Protein AF-A0A962Q665-F1 (afdb_monomer_lite)

Structure (mmCIF, N/CA/C/O backbone):
data_AF-A0A962Q665-F1
#
_entry.id   AF-A0A962Q665-F1
#
loop_
_atom_site.group_PDB
_atom_site.id
_atom_site.type_symbol
_atom_site.label_atom_id
_atom_site.label_alt_id
_atom_site.label_comp_id
_atom_site.label_asym_id
_atom_site.label_entity_id
_atom_site.label_seq_id
_atom_site.pdbx_PDB_ins_code
_atom_site.Cartn_x
_ato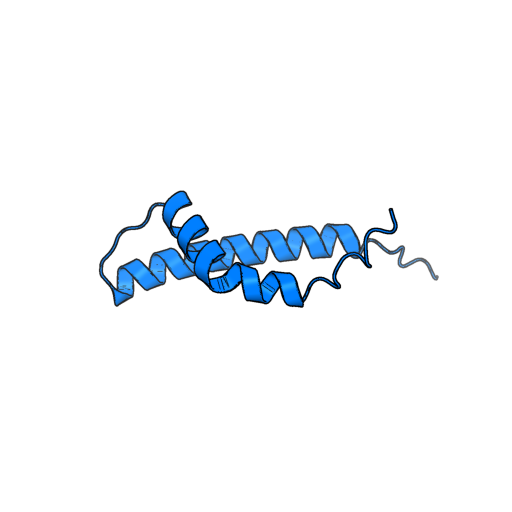m_site.Cartn_y
_atom_site.Cartn_z
_atom_site.occupancy
_atom_site.B_iso_or_equiv
_atom_site.auth_seq_id
_atom_site.auth_comp_id
_atom_site.auth_asym_id
_atom_site.auth_atom_id
_atom_site.pdbx_PDB_model_num
ATOM 1 N N . MET A 1 1 ? 32.760 5.324 -26.236 1.00 36.12 1 MET A N 1
ATOM 2 C CA . MET A 1 1 ? 32.088 4.043 -25.942 1.00 36.12 1 MET A CA 1
ATOM 3 C C . MET A 1 1 ? 30.603 4.316 -25.753 1.00 36.12 1 MET A C 1
ATOM 5 O O . MET A 1 1 ? 30.234 4.847 -24.717 1.00 36.12 1 MET A O 1
ATOM 9 N N . SER A 1 2 ? 29.769 4.019 -26.751 1.00 59.91 2 SER A N 1
ATOM 10 C CA . SER A 1 2 ? 28.320 4.260 -26.683 1.00 59.91 2 SER A CA 1
ATOM 11 C C . SER A 1 2 ? 27.584 2.949 -26.873 1.00 59.91 2 SER A C 1
ATOM 13 O O . SER A 1 2 ? 27.517 2.479 -28.003 1.00 59.91 2 SER A O 1
ATOM 15 N N . LYS A 1 3 ? 27.072 2.374 -25.781 1.00 50.81 3 LYS A N 1
ATOM 16 C CA . LYS A 1 3 ? 25.902 1.478 -25.747 1.00 50.81 3 LYS A CA 1
ATOM 17 C C . LYS A 1 3 ? 25.371 1.439 -24.308 1.00 50.81 3 LYS A C 1
ATOM 19 O O . LYS A 1 3 ? 25.691 0.528 -23.555 1.00 50.81 3 LYS A O 1
ATOM 24 N N . LYS A 1 4 ? 24.582 2.442 -23.910 1.00 50.72 4 LYS A N 1
ATOM 25 C CA . LYS A 1 4 ? 23.609 2.257 -22.825 1.00 50.72 4 LYS A CA 1
ATOM 26 C C . LYS A 1 4 ? 22.372 1.695 -23.517 1.00 50.72 4 L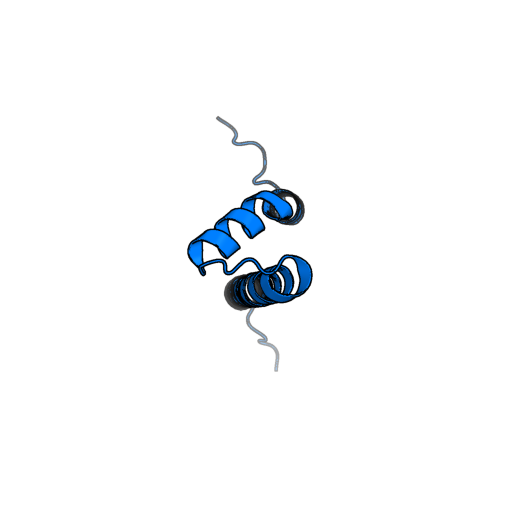YS A C 1
ATOM 28 O O . LYS A 1 4 ? 21.550 2.452 -24.009 1.00 50.72 4 LYS A O 1
ATOM 33 N N . CYS A 1 5 ? 22.380 0.379 -23.736 1.00 44.16 5 CYS A N 1
ATOM 34 C CA . CYS A 1 5 ? 21.237 -0.313 -24.312 1.00 44.16 5 CYS A CA 1
ATOM 35 C C . CYS A 1 5 ? 20.052 -0.141 -23.366 1.00 44.16 5 CYS A C 1
ATOM 37 O O . CYS A 1 5 ? 20.157 -0.407 -22.169 1.00 44.16 5 CYS A O 1
ATOM 39 N N . GLU A 1 6 ? 18.969 0.350 -23.944 1.00 48.12 6 GLU A N 1
ATOM 40 C CA . GLU A 1 6 ? 17.671 0.576 -23.338 1.00 48.12 6 GLU A CA 1
ATOM 41 C C . GLU A 1 6 ? 17.154 -0.722 -22.705 1.00 48.12 6 GLU A C 1
ATOM 43 O O . GLU A 1 6 ? 16.886 -1.713 -23.381 1.00 48.12 6 GLU A O 1
ATOM 48 N N . GLY A 1 7 ? 17.053 -0.707 -21.378 1.00 47.19 7 GLY A N 1
ATOM 49 C CA . GLY A 1 7 ? 16.367 -1.707 -20.557 1.00 47.19 7 GLY A CA 1
ATOM 50 C C . GLY A 1 7 ? 15.335 -1.045 -19.641 1.00 47.19 7 GLY A C 1
ATOM 51 O O . GLY A 1 7 ? 14.995 -1.584 -18.594 1.00 47.19 7 GLY A O 1
ATOM 52 N N . GLU A 1 8 ? 14.874 0.157 -19.998 1.00 50.62 8 GLU A N 1
ATOM 53 C CA . GLU A 1 8 ? 14.075 1.017 -19.119 1.00 50.62 8 GLU A CA 1
ATOM 54 C C . GLU A 1 8 ? 12.658 0.482 -18.877 1.00 50.62 8 GLU A C 1
ATOM 56 O O . GLU A 1 8 ? 12.062 0.807 -17.857 1.00 50.62 8 GLU A O 1
ATOM 61 N N . SER A 1 9 ? 12.106 -0.381 -19.734 1.00 53.75 9 SER A N 1
ATOM 62 C CA . SER A 1 9 ? 10.702 -0.807 -19.611 1.00 53.75 9 SER A CA 1
ATOM 63 C C . SER A 1 9 ? 10.455 -1.863 -18.525 1.00 53.75 9 SER A C 1
ATOM 65 O O . SER A 1 9 ? 9.486 -1.752 -17.776 1.00 53.75 9 SER A O 1
ATOM 67 N N . ALA A 1 10 ? 11.318 -2.877 -18.407 1.00 55.34 10 ALA A N 1
ATOM 68 C CA . ALA A 1 10 ? 11.140 -3.948 -17.419 1.00 55.34 10 ALA A CA 1
ATOM 69 C C . ALA A 1 10 ? 11.546 -3.500 -16.007 1.00 55.34 10 ALA A C 1
ATOM 71 O O . ALA A 1 10 ? 10.852 -3.815 -15.042 1.00 55.34 10 ALA A O 1
ATOM 72 N N . ASP A 1 11 ? 12.623 -2.717 -15.904 1.00 61.69 11 ASP A N 1
ATOM 73 C CA . ASP A 1 11 ? 13.113 -2.163 -14.638 1.00 61.69 11 ASP A CA 1
ATOM 74 C C . ASP A 1 11 ? 12.115 -1.145 -14.062 1.00 61.69 11 ASP A C 1
ATOM 76 O O . ASP A 1 11 ? 11.759 -1.202 -12.886 1.00 61.69 11 ASP A O 1
ATOM 80 N N . THR A 1 12 ? 11.529 -0.305 -14.925 1.00 70.06 12 THR A N 1
ATOM 81 C CA . THR A 1 12 ? 10.471 0.633 -14.524 1.00 70.06 12 THR A CA 1
ATOM 82 C C . THR A 1 12 ? 9.193 -0.093 -14.114 1.00 70.06 12 THR A C 1
ATOM 84 O O . THR A 1 12 ? 8.560 0.297 -13.134 1.00 70.06 12 THR A O 1
ATOM 87 N N . PHE A 1 13 ? 8.792 -1.153 -14.821 1.00 75.56 13 PHE A N 1
ATOM 88 C CA . PHE A 1 13 ? 7.611 -1.931 -14.443 1.00 75.56 13 PHE A CA 1
ATOM 89 C C . PHE A 1 13 ? 7.804 -2.648 -13.101 1.00 75.56 13 PHE A C 1
ATOM 91 O O . PHE A 1 13 ? 6.945 -2.554 -12.224 1.00 75.56 13 PHE A O 1
ATOM 98 N N . LEU A 1 14 ? 8.949 -3.309 -12.911 1.00 81.62 14 LEU A N 1
ATOM 99 C CA . LEU A 1 14 ? 9.288 -3.978 -11.658 1.00 81.62 14 LEU A CA 1
ATOM 100 C C . LEU A 1 14 ? 9.370 -2.978 -10.497 1.00 81.62 14 LEU A C 1
ATOM 102 O O . LEU A 1 14 ? 8.766 -3.214 -9.452 1.00 81.62 14 LEU A O 1
ATOM 106 N N . GLY A 1 15 ? 10.033 -1.836 -10.698 1.00 84.06 15 GLY A N 1
ATOM 107 C CA . GLY A 1 15 ? 10.125 -0.768 -9.703 1.00 84.06 15 GLY A CA 1
ATOM 108 C C . GLY A 1 15 ? 8.759 -0.180 -9.341 1.00 84.06 15 GLY A C 1
ATOM 109 O O . GLY A 1 15 ? 8.470 0.044 -8.165 1.00 84.06 15 GLY A O 1
ATOM 110 N N . ARG A 1 16 ? 7.863 -0.009 -10.325 1.00 81.38 16 ARG A N 1
ATOM 111 C CA . ARG A 1 16 ? 6.465 0.384 -10.078 1.00 81.38 16 ARG A CA 1
ATOM 112 C C . ARG A 1 16 ? 5.731 -0.677 -9.257 1.00 81.38 16 ARG A C 1
ATOM 114 O O . ARG A 1 16 ? 5.054 -0.325 -8.294 1.00 81.38 16 ARG A O 1
ATOM 121 N N . MET A 1 17 ? 5.892 -1.959 -9.579 1.00 83.44 17 MET A N 1
ATOM 122 C CA . MET A 1 17 ? 5.245 -3.056 -8.851 1.00 83.44 17 MET A CA 1
ATOM 123 C C . MET A 1 17 ? 5.742 -3.166 -7.399 1.00 83.44 17 MET A C 1
ATOM 125 O O . MET A 1 17 ? 4.946 -3.340 -6.472 1.00 83.44 17 MET A O 1
ATOM 129 N N . GLU A 1 18 ? 7.045 -3.002 -7.168 1.00 86.62 18 GLU A N 1
ATOM 130 C CA . GLU A 1 18 ? 7.621 -2.986 -5.822 1.00 86.62 18 GLU A CA 1
ATOM 131 C C . GLU A 1 18 ? 7.132 -1.777 -5.010 1.00 86.62 18 GLU A C 1
ATOM 133 O O . GLU A 1 18 ? 6.750 -1.921 -3.840 1.00 86.62 18 GLU A O 1
ATOM 138 N N . ALA A 1 19 ? 7.072 -0.599 -5.639 1.00 85.75 19 ALA A N 1
ATOM 139 C CA . ALA A 1 19 ? 6.534 0.607 -5.023 1.00 85.75 19 ALA A CA 1
ATOM 140 C C . ALA A 1 19 ? 5.073 0.412 -4.583 1.00 85.75 19 ALA A C 1
ATOM 142 O O . ALA A 1 19 ? 4.732 0.753 -3.447 1.00 85.75 19 ALA A O 1
ATOM 143 N N . GLN A 1 20 ? 4.233 -0.228 -5.409 1.00 85.56 20 GLN A N 1
ATOM 144 C CA . GLN A 1 20 ? 2.852 -0.567 -5.034 1.00 85.56 20 GLN A CA 1
ATOM 145 C C . GLN A 1 20 ? 2.792 -1.490 -3.815 1.00 85.56 20 GLN A C 1
ATOM 147 O O . GLN A 1 20 ? 2.057 -1.224 -2.864 1.00 85.56 20 GLN A O 1
ATOM 152 N N . CYS A 1 21 ? 3.616 -2.539 -3.775 1.00 89.38 21 CYS A N 1
ATOM 153 C CA . CYS A 1 21 ? 3.680 -3.434 -2.619 1.00 89.38 21 CYS A CA 1
ATOM 154 C C . CYS A 1 21 ? 4.128 -2.695 -1.342 1.00 89.38 21 CYS A C 1
ATOM 156 O O . CYS A 1 21 ? 3.629 -2.946 -0.239 1.00 89.38 21 CYS A O 1
ATOM 158 N N . SER A 1 22 ? 5.054 -1.739 -1.462 1.00 91.12 22 SER A N 1
ATOM 159 C CA . SER A 1 22 ? 5.449 -0.859 -0.357 1.00 91.12 22 SER A CA 1
ATOM 160 C C . SER A 1 22 ? 4.290 0.019 0.129 1.00 91.12 22 SER A C 1
ATOM 162 O O . SER A 1 22 ? 4.050 0.112 1.339 1.00 91.12 22 SER A O 1
ATOM 164 N N . HIS A 1 23 ? 3.520 0.600 -0.792 1.00 89.12 23 HIS A N 1
ATOM 165 C CA . HIS A 1 23 ? 2.347 1.403 -0.460 1.00 89.12 23 HIS A CA 1
ATOM 166 C C . HIS A 1 23 ? 1.261 0.594 0.249 1.00 89.12 23 HIS A C 1
ATOM 168 O O . HIS A 1 23 ? 0.826 1.007 1.323 1.00 89.12 23 HIS A O 1
ATOM 174 N N . ILE A 1 24 ? 0.910 -0.595 -0.250 1.00 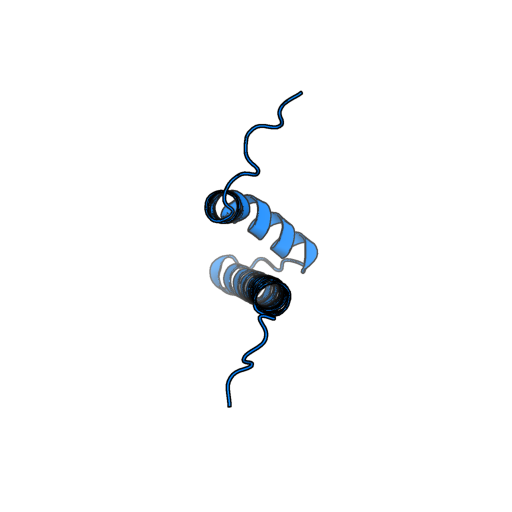91.31 24 ILE A N 1
ATOM 175 C CA . ILE A 1 24 ? -0.074 -1.489 0.388 1.00 91.31 24 ILE A CA 1
ATOM 176 C C . ILE A 1 24 ? 0.377 -1.858 1.810 1.00 91.31 24 ILE A C 1
ATOM 178 O O . ILE A 1 24 ? -0.394 -1.782 2.772 1.00 91.31 24 ILE A O 1
ATOM 182 N N . ARG A 1 25 ? 1.667 -2.178 1.993 1.00 93.56 25 ARG A N 1
ATOM 183 C CA . ARG A 1 25 ? 2.254 -2.442 3.321 1.00 93.56 25 ARG A CA 1
ATOM 184 C C . ARG A 1 25 ? 2.151 -1.242 4.257 1.00 93.56 25 ARG A C 1
ATOM 186 O O . ARG A 1 25 ? 1.952 -1.412 5.464 1.00 93.56 25 ARG A O 1
ATOM 193 N N . ARG A 1 26 ? 2.335 -0.030 3.736 1.00 92.75 26 ARG A N 1
ATOM 194 C CA . ARG A 1 26 ? 2.213 1.203 4.518 1.00 92.75 26 ARG A CA 1
ATOM 195 C C . ARG A 1 26 ? 0.759 1.487 4.871 1.00 92.75 26 ARG A C 1
ATOM 197 O O . ARG A 1 26 ? 0.495 1.738 6.042 1.00 92.75 26 ARG A O 1
ATOM 204 N N . TYR A 1 27 ? -0.153 1.372 3.909 1.00 92.81 27 TYR A N 1
ATOM 205 C CA . TYR A 1 27 ? -1.591 1.553 4.092 1.00 92.81 27 TYR A CA 1
ATOM 206 C C . TYR A 1 27 ? 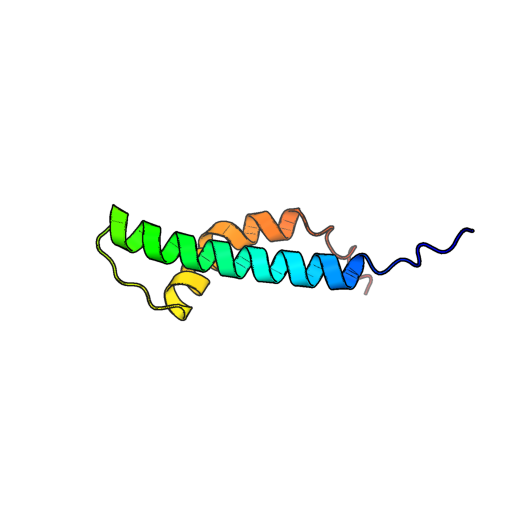-2.121 0.646 5.199 1.00 92.81 27 TYR A C 1
ATOM 208 O O . TYR A 1 27 ? -2.682 1.128 6.176 1.00 92.81 27 TYR A O 1
ATOM 216 N N . ARG A 1 28 ? -1.804 -0.649 5.141 1.00 93.44 28 ARG A N 1
ATOM 217 C CA . ARG A 1 28 ? -2.176 -1.619 6.178 1.00 93.44 28 ARG A CA 1
ATOM 218 C C . ARG A 1 28 ? -1.748 -1.194 7.588 1.00 93.44 28 ARG A C 1
ATOM 220 O O . ARG A 1 28 ? -2.524 -1.299 8.536 1.00 93.44 28 ARG A O 1
ATOM 227 N N . ARG A 1 29 ? -0.505 -0.722 7.747 1.00 94.00 29 ARG A N 1
ATOM 228 C CA . ARG A 1 29 ? 0.002 -0.226 9.042 1.00 94.00 29 ARG A CA 1
ATOM 229 C C . ARG A 1 29 ? -0.680 1.071 9.460 1.00 94.00 29 ARG A C 1
ATOM 231 O O . ARG A 1 29 ? -0.929 1.277 10.644 1.00 94.00 29 ARG A O 1
ATOM 238 N N . GLU A 1 30 ? -0.961 1.947 8.505 1.00 93.81 30 GLU A N 1
ATOM 239 C CA . GLU A 1 30 ? -1.638 3.212 8.753 1.00 93.81 30 GLU A CA 1
ATOM 240 C C . GLU A 1 30 ? -3.082 3.000 9.207 1.00 93.81 30 GLU A C 1
ATOM 242 O O . GLU A 1 30 ? -3.465 3.593 10.210 1.00 93.81 30 GLU A O 1
ATOM 247 N N . VAL A 1 31 ? -3.833 2.106 8.559 1.00 93.81 31 VAL A N 1
ATOM 248 C CA . VAL A 1 31 ? -5.194 1.715 8.957 1.00 93.81 31 VAL A CA 1
ATOM 249 C C . VAL A 1 31 ? -5.195 1.116 10.359 1.00 93.81 31 VAL A C 1
ATOM 251 O O . VAL A 1 31 ? -5.984 1.530 11.203 1.00 93.81 31 VAL A O 1
ATOM 254 N N . MET A 1 32 ? -4.249 0.227 10.673 1.00 93.25 32 MET A N 1
ATOM 255 C CA . MET A 1 32 ? -4.112 -0.291 12.038 1.00 93.25 32 MET A CA 1
ATOM 256 C C . MET A 1 32 ? -3.851 0.831 13.049 1.00 93.25 32 MET A C 1
ATOM 258 O O . MET A 1 32 ? -4.439 0.838 14.124 1.00 93.25 32 MET A O 1
ATOM 262 N N . ARG A 1 33 ? -2.986 1.795 12.719 1.00 94.44 33 ARG A N 1
ATOM 263 C CA . ARG A 1 33 ? -2.637 2.893 13.630 1.00 94.44 33 ARG A CA 1
ATOM 264 C C . ARG A 1 33 ? -3.753 3.933 13.776 1.00 94.44 33 ARG A C 1
ATOM 266 O O . ARG A 1 33 ? -3.893 4.503 14.850 1.00 94.44 33 ARG A O 1
ATOM 273 N N . ARG A 1 34 ? -4.484 4.234 12.701 1.00 94.06 34 ARG A N 1
ATOM 274 C CA . ARG A 1 34 ? -5.510 5.289 12.656 1.00 94.06 34 ARG A CA 1
ATOM 275 C C . ARG A 1 34 ? -6.890 4.788 13.058 1.00 94.06 34 ARG A C 1
ATOM 277 O O . ARG A 1 34 ? -7.592 5.482 13.778 1.00 94.06 34 ARG A O 1
ATOM 284 N N . GLU A 1 35 ? -7.261 3.604 12.588 1.00 94.12 35 GLU A N 1
ATOM 285 C CA . GLU A 1 35 ? -8.601 3.033 12.751 1.00 94.12 35 GLU A CA 1
ATOM 286 C C . GLU A 1 35 ? -8.617 1.846 13.725 1.00 94.12 35 GLU A C 1
ATOM 288 O O . GLU A 1 35 ? -9.686 1.376 14.099 1.00 94.12 35 GLU A O 1
ATOM 293 N N . GLY A 1 36 ? -7.455 1.310 14.121 1.00 93.31 36 GLY A N 1
ATOM 294 C CA . GLY A 1 36 ? -7.378 0.105 14.959 1.00 93.31 36 GLY A CA 1
ATOM 295 C C . GLY A 1 36 ? -7.736 -1.191 14.222 1.00 93.31 36 GLY A C 1
ATOM 296 O O . GLY A 1 36 ? -7.719 -2.268 14.818 1.00 93.31 36 GLY A O 1
ATOM 297 N N . ARG A 1 37 ? -8.044 -1.118 12.921 1.00 93.00 37 ARG A N 1
ATOM 298 C CA . ARG A 1 37 ? -8.449 -2.265 12.102 1.00 93.00 37 ARG A CA 1
ATOM 299 C C . ARG A 1 37 ? -7.230 -3.058 11.637 1.00 93.00 37 ARG A C 1
ATOM 301 O O . ARG A 1 37 ? -6.258 -2.509 11.118 1.00 93.00 37 ARG A O 1
ATOM 308 N N . ARG A 1 38 ? -7.283 -4.381 11.798 1.00 92.12 38 ARG A N 1
ATOM 309 C CA . ARG A 1 38 ? -6.256 -5.300 11.289 1.00 92.12 38 ARG A CA 1
ATOM 310 C C . ARG A 1 38 ? -6.702 -5.847 9.942 1.00 92.12 38 ARG A C 1
ATOM 312 O O . ARG A 1 38 ? -7.462 -6.801 9.905 1.00 92.12 38 ARG A O 1
ATOM 319 N N . LEU A 1 39 ? -6.190 -5.263 8.865 1.00 92.44 39 LEU A N 1
ATOM 320 C CA . LEU A 1 39 ? -6.394 -5.791 7.518 1.00 92.44 39 LEU A CA 1
ATOM 321 C C . LEU A 1 39 ? -5.420 -6.944 7.242 1.00 92.44 39 LEU A C 1
ATOM 323 O O . LEU A 1 39 ? -4.259 -6.919 7.686 1.00 92.44 39 LEU A O 1
ATOM 327 N N . SER A 1 40 ? -5.870 -7.946 6.498 1.00 93.25 40 SER A N 1
ATOM 328 C CA . SER A 1 40 ? -4.999 -8.874 5.772 1.00 93.25 40 SER A CA 1
ATOM 329 C C . SER A 1 40 ? -4.301 -8.165 4.602 1.00 93.25 40 SER A C 1
ATOM 331 O O . SER A 1 40 ? -4.554 -6.992 4.318 1.00 93.25 40 SER A O 1
ATOM 333 N N . TYR A 1 41 ? -3.343 -8.839 3.964 1.00 87.75 41 TYR A N 1
ATOM 334 C CA . TYR A 1 41 ? -2.674 -8.271 2.791 1.00 87.75 41 TYR A CA 1
ATOM 335 C C . TYR A 1 41 ? -3.626 -8.139 1.605 1.00 87.75 41 TYR A C 1
ATOM 337 O O . TYR A 1 41 ? -3.586 -7.117 0.928 1.00 87.75 41 TYR A O 1
ATOM 345 N N . ASP A 1 42 ? -4.503 -9.121 1.416 1.00 92.19 42 ASP A N 1
ATOM 346 C CA . ASP A 1 42 ? -5.518 -9.138 0.367 1.00 92.19 42 ASP A CA 1
ATOM 347 C C . ASP A 1 42 ? -6.539 -8.010 0.561 1.00 92.19 42 ASP A C 1
ATOM 349 O O . ASP A 1 42 ? -6.774 -7.233 -0.360 1.00 92.19 42 ASP A O 1
ATOM 353 N N . GLU A 1 43 ? -7.061 -7.829 1.780 1.00 93.69 43 GLU A N 1
ATOM 354 C CA . GLU A 1 43 ? -7.980 -6.722 2.092 1.00 93.69 43 GLU A CA 1
ATOM 355 C C . GLU A 1 43 ? -7.316 -5.353 1.904 1.00 93.69 43 GLU A C 1
ATOM 357 O O . GLU A 1 43 ? -7.905 -4.447 1.321 1.00 93.69 43 GLU A O 1
ATOM 362 N N . ALA A 1 44 ? -6.069 -5.194 2.359 1.00 93.00 44 ALA A N 1
ATOM 363 C CA . ALA A 1 44 ? -5.337 -3.945 2.177 1.00 93.00 44 ALA A CA 1
ATOM 364 C C . ALA A 1 44 ? -5.039 -3.656 0.699 1.00 93.00 44 ALA A C 1
ATOM 366 O O . ALA A 1 44 ? -5.022 -2.492 0.310 1.00 93.00 44 ALA A O 1
ATOM 367 N N . ALA A 1 45 ? -4.786 -4.688 -0.110 1.00 91.38 45 ALA A N 1
ATOM 368 C CA . ALA A 1 45 ? -4.574 -4.545 -1.544 1.00 91.38 45 ALA A CA 1
ATOM 369 C C . ALA A 1 45 ? -5.868 -4.150 -2.263 1.00 91.38 45 ALA A C 1
ATOM 371 O O . ALA A 1 45 ? -5.833 -3.226 -3.069 1.00 91.38 45 ALA A O 1
ATOM 372 N N . LEU A 1 46 ? -6.999 -4.786 -1.939 1.00 91.44 46 LEU A N 1
ATOM 373 C CA . LEU A 1 46 ? -8.307 -4.449 -2.507 1.00 91.44 46 LEU A CA 1
ATOM 374 C C . LEU A 1 46 ? -8.700 -3.008 -2.182 1.00 91.44 46 LEU A C 1
ATOM 376 O O . LEU A 1 46 ? -8.920 -2.225 -3.100 1.00 91.44 46 LEU A O 1
ATOM 380 N N . GLU A 1 47 ? -8.665 -2.623 -0.901 1.00 92.38 47 GLU A N 1
ATOM 381 C CA . GLU A 1 47 ? -8.986 -1.250 -0.497 1.00 92.38 47 GLU A CA 1
ATOM 382 C C . GLU A 1 47 ? -8.028 -0.224 -1.135 1.00 92.38 47 GLU A C 1
ATOM 384 O O . GLU A 1 47 ? -8.437 0.884 -1.484 1.00 92.38 47 GLU A O 1
ATOM 389 N N . TRP A 1 48 ? -6.745 -0.572 -1.301 1.00 89.94 48 TRP A N 1
ATOM 390 C CA . TRP A 1 48 ? -5.767 0.291 -1.967 1.00 89.94 48 TRP A CA 1
ATOM 391 C C . TRP A 1 48 ? -6.066 0.455 -3.461 1.00 89.94 48 TRP A C 1
ATOM 393 O O . TRP A 1 48 ? -6.027 1.571 -3.975 1.00 89.94 48 TRP A O 1
ATOM 403 N N . ILE A 1 49 ? -6.390 -0.635 -4.158 1.00 87.50 49 ILE A N 1
ATOM 404 C CA . ILE A 1 49 ? -6.755 -0.613 -5.578 1.00 87.50 49 ILE A CA 1
ATOM 405 C C . ILE A 1 49 ? -8.043 0.193 -5.766 1.00 87.50 49 ILE A C 1
ATOM 407 O O . ILE A 1 49 ? -8.056 1.110 -6.576 1.00 87.50 49 ILE A O 1
ATOM 411 N N . GLU A 1 50 ? -9.090 -0.050 -4.978 1.00 87.62 50 GLU A N 1
ATOM 412 C CA . GLU A 1 50 ? -10.351 0.696 -5.092 1.00 87.62 50 GLU A CA 1
ATOM 413 C C . GLU A 1 50 ? -10.179 2.205 -4.869 1.00 87.62 50 GLU A C 1
ATOM 415 O O . GLU A 1 50 ? -10.847 3.003 -5.517 1.00 87.62 50 GLU A O 1
ATOM 420 N N . ARG A 1 51 ? -9.271 2.616 -3.975 1.00 83.88 51 ARG A N 1
ATOM 421 C CA . ARG A 1 51 ? -9.060 4.037 -3.653 1.00 83.88 51 ARG A CA 1
ATOM 422 C C . ARG A 1 51 ? -8.085 4.760 -4.575 1.00 83.88 51 ARG A C 1
ATOM 424 O O . ARG A 1 51 ? -8.196 5.974 -4.717 1.00 83.88 51 ARG A O 1
ATOM 431 N N . TYR A 1 52 ? -7.100 4.054 -5.128 1.00 80.94 52 TYR A N 1
ATOM 432 C CA . TYR A 1 52 ? -5.964 4.683 -5.809 1.00 80.94 52 TYR A CA 1
ATOM 433 C C . TYR A 1 52 ? -5.735 4.181 -7.240 1.00 80.94 52 TYR A C 1
ATOM 435 O O . TYR A 1 52 ? -4.981 4.815 -7.972 1.00 80.94 52 TYR A O 1
ATOM 443 N N . ALA A 1 53 ? -6.372 3.094 -7.695 1.00 76.06 53 ALA A N 1
ATOM 444 C CA . ALA A 1 53 ? -6.153 2.574 -9.051 1.00 76.06 53 ALA A CA 1
ATOM 445 C C . ALA A 1 53 ? -6.614 3.537 -10.153 1.00 76.06 53 ALA A C 1
ATOM 447 O O . ALA A 1 53 ? -5.993 3.580 -11.213 1.00 76.06 53 ALA A O 1
ATOM 448 N N . GLU A 1 54 ? -7.647 4.345 -9.902 1.00 72.62 54 GLU A N 1
ATOM 449 C CA . GLU A 1 54 ? -8.106 5.369 -10.851 1.00 72.62 54 GLU A CA 1
ATOM 450 C C . GLU A 1 54 ? -7.060 6.464 -11.111 1.00 72.62 54 GLU A C 1
ATOM 452 O O . GLU A 1 54 ? -7.044 7.063 -12.188 1.00 72.62 54 GLU A O 1
ATOM 457 N N . ASP A 1 55 ? -6.183 6.726 -10.141 1.00 69.12 55 ASP A N 1
ATOM 458 C CA . ASP A 1 55 ? -5.077 7.677 -10.275 1.00 69.12 55 ASP A CA 1
ATOM 459 C C . ASP A 1 55 ? -3.960 7.079 -11.148 1.00 69.12 55 ASP A C 1
ATOM 461 O O . ASP A 1 55 ? -3.466 7.717 -12.076 1.00 69.12 55 ASP A O 1
ATOM 465 N N . PHE A 1 56 ? -3.659 5.790 -10.954 1.00 64.62 56 PHE A N 1
ATOM 466 C CA . PHE A 1 56 ? -2.673 5.066 -11.762 1.00 64.62 56 PHE A CA 1
ATOM 467 C C . PHE A 1 56 ? -3.116 4.840 -13.212 1.00 64.62 56 PHE A C 1
ATOM 469 O O . PHE A 1 56 ? -2.281 4.875 -14.115 1.00 64.62 56 PHE A O 1
ATOM 476 N N . ALA A 1 57 ? -4.414 4.645 -13.458 1.00 65.69 57 ALA A N 1
ATOM 477 C CA . ALA A 1 57 ? -4.948 4.470 -14.808 1.00 65.69 57 ALA A CA 1
ATOM 478 C C . ALA A 1 57 ? -4.798 5.729 -15.684 1.00 65.69 57 ALA A C 1
ATOM 480 O O . ALA A 1 57 ? -4.759 5.610 -16.905 1.00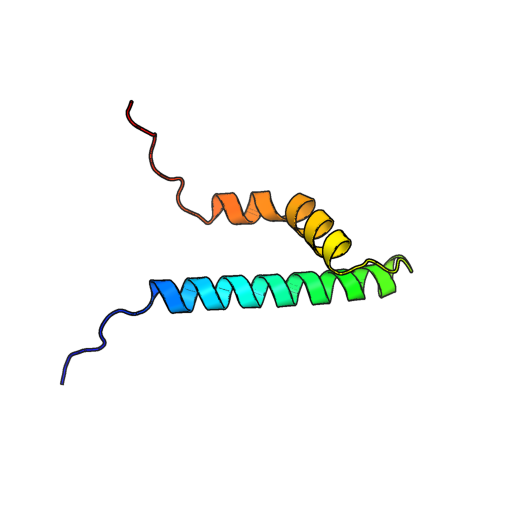 65.69 57 ALA A O 1
ATOM 481 N N . ARG A 1 58 ? -4.693 6.925 -15.084 1.00 60.47 58 ARG A N 1
ATOM 482 C CA . ARG A 1 58 ? -4.477 8.186 -15.822 1.00 60.47 58 ARG A CA 1
ATOM 483 C C . ARG A 1 58 ? -3.023 8.420 -16.210 1.00 60.47 58 ARG A C 1
ATOM 485 O O . ARG A 1 58 ? -2.777 9.095 -17.203 1.00 60.47 58 ARG A O 1
ATOM 492 N N . ASP A 1 59 ? -2.082 7.890 -15.430 1.00 60.16 59 ASP A N 1
ATOM 493 C CA . ASP A 1 59 ? -0.642 8.029 -15.688 1.00 60.16 59 ASP A CA 1
ATOM 494 C C . ASP A 1 59 ? -0.136 7.011 -16.726 1.00 60.16 59 ASP A C 1
ATOM 496 O O . ASP A 1 59 ? 0.927 7.172 -17.329 1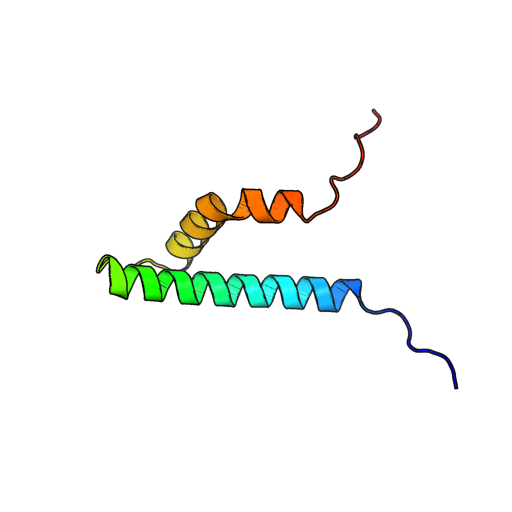.00 60.16 59 ASP A O 1
ATOM 500 N N . GLN A 1 60 ? -0.923 5.967 -16.997 1.00 58.22 60 GLN A N 1
ATOM 501 C CA . GLN A 1 60 ? -0.729 5.144 -18.178 1.00 58.22 60 GLN A CA 1
ATOM 502 C C . GLN A 1 60 ? -1.343 5.881 -19.379 1.00 58.22 60 GLN A C 1
ATOM 504 O O . GLN A 1 60 ? -2.548 6.136 -19.366 1.00 58.22 60 GLN A O 1
ATOM 509 N N . PRO A 1 61 ? -0.571 6.232 -20.430 1.00 54.00 61 PRO A N 1
ATOM 510 C CA . PRO A 1 61 ? -1.182 6.724 -21.654 1.00 54.00 61 PRO A CA 1
ATOM 511 C C . PRO A 1 61 ? -2.166 5.651 -22.106 1.00 54.00 61 PRO A C 1
ATOM 513 O O . PRO A 1 61 ? -1.777 4.491 -22.278 1.00 54.00 61 PRO A O 1
ATOM 516 N N . ALA A 1 62 ? -3.443 6.026 -22.204 1.00 54.59 62 ALA A N 1
ATOM 517 C CA . ALA A 1 62 ? -4.491 5.124 -22.646 1.00 54.59 62 ALA A CA 1
ATOM 518 C C . ALA A 1 62 ? -3.990 4.379 -23.895 1.00 54.59 62 ALA A C 1
ATOM 520 O O . ALA A 1 62 ? -3.432 5.038 -24.785 1.00 54.59 62 ALA A O 1
ATOM 521 N N . PRO A 1 63 ? -4.137 3.042 -23.990 1.00 58.38 63 PRO A N 1
ATOM 522 C CA . PRO A 1 63 ? -3.980 2.402 -25.285 1.00 58.38 63 PRO A CA 1
ATOM 523 C C . PRO A 1 63 ? -4.919 3.160 -26.227 1.00 58.38 63 PRO A C 1
ATOM 525 O O . PRO A 1 63 ? -6.103 3.314 -25.922 1.00 58.38 63 PRO A O 1
ATOM 528 N N . GLY A 1 64 ? -4.353 3.759 -27.282 1.00 58.41 64 GLY A N 1
ATOM 529 C CA . GLY A 1 64 ? -5.115 4.548 -28.250 1.00 58.41 64 GLY A CA 1
ATOM 530 C C . GLY A 1 64 ? -6.354 3.774 -28.706 1.00 58.41 64 GLY A C 1
ATOM 531 O O . GLY A 1 64 ? -6.345 2.544 -28.613 1.00 58.41 64 GLY A O 1
ATOM 532 N N . PRO A 1 65 ? -7.418 4.472 -29.151 1.00 59.22 65 PRO A N 1
ATOM 533 C CA . PRO A 1 65 ? -8.710 3.851 -29.417 1.00 59.22 65 PRO A CA 1
ATOM 534 C C . PRO A 1 65 ? -8.498 2.578 -30.225 1.00 59.22 65 PRO A C 1
ATOM 536 O O . PRO A 1 65 ? -7.871 2.627 -31.285 1.00 59.22 65 PRO A O 1
ATOM 539 N N . THR A 1 66 ? -8.964 1.453 -29.678 1.00 60.50 66 THR A N 1
ATOM 540 C CA . THR A 1 66 ? -9.057 0.182 -30.386 1.00 60.50 66 THR A CA 1
ATOM 541 C C . THR A 1 66 ? -9.783 0.477 -31.692 1.00 60.50 66 THR A C 1
ATOM 543 O O . THR A 1 66 ? -10.990 0.707 -31.683 1.00 60.50 66 THR A O 1
ATOM 546 N N . GLN A 1 67 ? -9.037 0.596 -32.792 1.00 47.03 67 GLN A N 1
ATOM 547 C CA . GLN A 1 67 ? -9.654 0.595 -34.106 1.00 47.03 67 GLN A CA 1
ATOM 548 C C . GLN A 1 67 ? -10.115 -0.839 -34.335 1.00 47.03 67 GLN A C 1
ATOM 550 O O . GLN A 1 67 ? -9.290 -1.755 -34.353 1.00 47.03 67 GLN A O 1
ATOM 555 N N . GLU A 1 68 ? -11.439 -0.987 -34.368 1.00 43.84 68 GLU A N 1
ATOM 556 C CA . GLU A 1 68 ? -12.150 -2.142 -34.920 1.00 43.84 68 GLU A CA 1
ATOM 557 C C . GLU A 1 68 ? -11.690 -2.457 -36.348 1.00 43.84 68 GLU A C 1
ATOM 559 O O . GLU A 1 68 ? -11.451 -1.497 -37.121 1.00 43.84 68 GLU A O 1
#

Secondary structure (DSSP, 8-state):
-------HHHHHHHHHHHHHHHHHHHHHHHHHHHH-----HHHHHHHHHHHHHHHHHHHS--PPP---

pLDDT: mean 76.21, std 17.59, range [36.12, 94.44]

Radius of gyration: 17.08 Å; chains: 1; bounding box: 44×17×50 Å

Foldseek 3Di:
DDDPDDPPPVVVVVVVVVVLLVVLVVQQVVCCVPVVDHDDSVRSSVVCCVVCVVVVCVVPPPPPPPDD

Sequence (68 aa):
MSKKCEGESADTFLGRMEAQCSHIRRYRREVMRREGRRLSYDEAALEWIERYAEDFARDQPAPGPTQE